Protein AF-A0A240EDL9-F1 (afdb_monomer)

Organism: NCBI:txid1096779

InterPro domains:
  IPR047730 ABZJ_00895-like [NF038216] (8-139)

Foldseek 3Di:
DPPLVVLLVQLLVQLVVVVVVLVVVVVVPVVSCVVCVCVSLVVSLVVSLLVVCVPVLDFQDLVRLLVNQLSSLVSVVVCVVVVVQVVCCVVPVDDDCVVVVVQVVDPVSVVVVVVVVVVVSVVSSVVSSVCSPPVSVVSSCVVDPD

Radius of gyration: 17.77 Å; Cα contacts (8 Å, |Δi|>4): 102; chains: 1; bounding box: 41×35×54 Å

Solvent-accessible surface area (backbone atoms only — not comparable to full-atom values): 7840 Å² total; per-residue (Å²): 130,60,76,65,58,58,42,50,53,48,23,52,53,39,26,51,53,40,42,53,55,42,51,59,51,28,77,80,35,61,66,60,34,64,76,46,64,62,48,28,56,54,54,14,49,50,54,31,52,52,47,47,29,73,72,66,74,50,79,65,49,76,68,51,26,51,51,51,14,47,50,52,45,52,48,49,52,54,49,51,53,53,51,48,53,50,49,44,29,72,75,63,76,50,76,72,59,63,64,54,54,55,52,63,66,37,66,69,51,45,54,52,51,50,49,52,49,50,52,53,49,51,49,46,25,50,50,39,33,52,43,48,41,68,60,42,50,52,52,43,56,68,76,62,61,131

Sequence (146 aa):
MTRLLANYAIFSLWLIIFTVVLGFLGMLSAQIVSMFALLPYLLAFYLMALRFVKVNKVLPSSMQRWQLSIGCASIFWLYSIVAGLIGLFIAQGRIDFAAIQHAFSSGAFVIVFLGIFFILNAFLVFLGYWFLGNPTAKMLAHHHKP

Mean predicted aligned error: 5.29 Å

Secondary structure (DSSP, 8-state):
--HHHHHHHHHHHHHHHHHHHHHHHHTT-HHHHHHTTTHHHHHHHHHHHHHHHHHH-SPPPHHHHHHHHHHHHHHHHHHHHHHHHHHHHHHHSS--HHHHHHHHH-HHHHHHHHHHHHHHHHHHHHHHHHHTTHHHHHHHHHHT--

pLDDT: mean 89.06, std 7.5, range [48.66, 96.62]

Structure (mmCIF, N/CA/C/O backbone):
data_AF-A0A240EDL9-F1
#
_entry.id   AF-A0A240EDL9-F1
#
loop_
_atom_site.group_PDB
_atom_site.id
_atom_site.type_symbol
_atom_site.label_atom_id
_atom_site.label_alt_id
_atom_site.label_comp_id
_atom_site.label_asym_id
_atom_site.label_entity_id
_atom_site.label_seq_id
_atom_site.pdbx_PDB_ins_code
_atom_site.Cartn_x
_atom_site.Cartn_y
_atom_site.Cartn_z
_atom_site.occupancy
_atom_site.B_iso_or_equiv
_atom_site.auth_seq_id
_atom_site.auth_comp_id
_atom_site.auth_asym_id
_atom_site.auth_atom_id
_atom_site.pdbx_PDB_model_num
ATOM 1 N N . MET A 1 1 ? 19.615 -7.317 -2.190 1.00 48.66 1 MET A N 1
ATOM 2 C CA . MET A 1 1 ? 18.142 -7.192 -2.072 1.00 48.66 1 MET A CA 1
ATOM 3 C C . MET A 1 1 ? 17.510 -7.423 -3.436 1.00 48.66 1 MET A C 1
ATOM 5 O O . MET A 1 1 ? 17.944 -6.797 -4.397 1.00 48.66 1 MET A O 1
ATOM 9 N N . THR A 1 2 ? 16.536 -8.329 -3.555 1.00 64.50 2 THR A N 1
ATOM 10 C CA . THR A 1 2 ? 15.795 -8.535 -4.813 1.00 64.50 2 THR A CA 1
ATOM 11 C C . THR A 1 2 ? 15.145 -7.217 -5.249 1.00 64.50 2 THR A C 1
ATOM 13 O O . THR A 1 2 ? 14.629 -6.469 -4.417 1.00 64.50 2 THR A O 1
ATOM 16 N N . ARG A 1 3 ? 15.173 -6.898 -6.552 1.00 79.19 3 ARG A N 1
ATOM 17 C CA . ARG A 1 3 ? 14.649 -5.622 -7.089 1.00 79.19 3 ARG A CA 1
ATOM 18 C C . ARG A 1 3 ? 13.188 -5.358 -6.679 1.00 79.19 3 ARG A C 1
ATOM 20 O O . ARG A 1 3 ? 12.806 -4.206 -6.525 1.00 79.19 3 ARG A O 1
ATOM 27 N N . LEU A 1 4 ? 12.412 -6.418 -6.435 1.00 84.38 4 LEU A N 1
ATOM 28 C CA . LEU A 1 4 ? 11.040 -6.379 -5.913 1.00 84.38 4 LEU A CA 1
ATOM 29 C C . LEU A 1 4 ? 10.947 -5.813 -4.488 1.00 84.38 4 LEU A C 1
ATOM 31 O O . LEU A 1 4 ? 10.162 -4.899 -4.262 1.00 84.38 4 LEU A O 1
ATOM 35 N N . LEU A 1 5 ? 11.780 -6.284 -3.552 1.00 87.94 5 LEU A N 1
ATOM 36 C CA . LEU A 1 5 ? 11.785 -5.786 -2.168 1.00 87.94 5 LEU A CA 1
ATOM 37 C C . LEU A 1 5 ? 12.098 -4.290 -2.104 1.00 87.94 5 LEU A C 1
ATOM 39 O O . LEU A 1 5 ? 11.487 -3.565 -1.326 1.00 87.94 5 LEU A O 1
ATOM 43 N N . ALA A 1 6 ? 13.002 -3.811 -2.962 1.00 89.88 6 ALA A N 1
ATOM 44 C CA . ALA A 1 6 ? 13.303 -2.385 -3.049 1.00 89.88 6 ALA A CA 1
ATOM 45 C C . ALA A 1 6 ? 12.085 -1.560 -3.505 1.00 89.88 6 ALA A C 1
ATOM 47 O O . ALA A 1 6 ? 11.885 -0.448 -3.025 1.00 89.88 6 ALA A O 1
ATOM 48 N N . ASN A 1 7 ? 11.255 -2.091 -4.408 1.00 91.88 7 ASN A N 1
ATOM 49 C CA . ASN A 1 7 ? 10.029 -1.412 -4.836 1.00 91.88 7 ASN A CA 1
ATOM 50 C C . ASN A 1 7 ? 8.961 -1.430 -3.742 1.00 91.88 7 ASN A C 1
ATOM 52 O O . ASN A 1 7 ? 8.311 -0.411 -3.533 1.00 91.88 7 ASN A O 1
ATOM 56 N N . TYR A 1 8 ? 8.831 -2.537 -3.005 1.00 93.62 8 TYR A N 1
ATOM 57 C CA . TYR A 1 8 ? 7.947 -2.607 -1.842 1.00 93.62 8 TYR A CA 1
ATOM 58 C C . TYR A 1 8 ? 8.349 -1.619 -0.754 1.00 93.62 8 TYR A C 1
ATOM 60 O O . TYR A 1 8 ? 7.498 -0.882 -0.280 1.00 93.62 8 TYR A O 1
ATOM 68 N N . ALA A 1 9 ? 9.636 -1.531 -0.415 1.00 93.62 9 ALA A N 1
ATOM 69 C CA . ALA A 1 9 ? 10.120 -0.576 0.578 1.00 93.62 9 ALA A CA 1
ATOM 70 C C . ALA A 1 9 ? 9.788 0.875 0.191 1.00 93.62 9 ALA A C 1
ATOM 72 O O . ALA A 1 9 ? 9.376 1.671 1.029 1.00 93.62 9 ALA A O 1
ATOM 73 N N . ILE A 1 10 ? 9.922 1.209 -1.093 1.00 93.31 10 ILE A N 1
ATOM 74 C CA . ILE A 1 10 ? 9.649 2.558 -1.600 1.00 93.31 10 ILE A CA 1
ATOM 75 C C . ILE A 1 10 ? 8.158 2.845 -1.649 1.00 93.31 10 ILE A C 1
ATOM 77 O O . ILE A 1 10 ? 7.743 3.942 -1.285 1.00 93.31 10 ILE A O 1
ATOM 81 N N . PHE A 1 11 ? 7.358 1.863 -2.054 1.00 95.69 11 PHE A N 1
ATOM 82 C CA . PHE A 1 11 ? 5.911 1.954 -1.955 1.00 95.69 11 PHE A CA 1
ATOM 83 C C . PHE A 1 11 ? 5.480 2.199 -0.503 1.00 95.69 11 PHE A C 1
ATOM 85 O O . PHE A 1 11 ? 4.763 3.159 -0.251 1.00 95.69 11 PHE A O 1
ATOM 92 N N . SER A 1 12 ? 5.971 1.404 0.454 1.00 94.69 12 SER A N 1
ATOM 93 C CA . SER A 1 12 ? 5.657 1.564 1.878 1.00 94.69 12 SER A CA 1
ATOM 94 C C . SER A 1 12 ? 6.059 2.939 2.407 1.00 94.69 12 SER A C 1
ATOM 96 O O . SER A 1 12 ? 5.276 3.583 3.098 1.00 94.69 12 SER A O 1
ATOM 98 N N . LEU A 1 13 ? 7.260 3.412 2.063 1.00 95.69 13 LEU A N 1
ATOM 99 C CA . LEU A 1 13 ? 7.756 4.715 2.500 1.00 95.69 13 LEU A CA 1
ATOM 100 C C . LEU A 1 13 ? 6.855 5.853 2.004 1.00 95.69 13 LEU A C 1
ATOM 102 O O . LEU A 1 13 ? 6.420 6.680 2.803 1.00 95.69 13 LEU A O 1
ATOM 106 N N . TRP A 1 14 ? 6.515 5.868 0.712 1.00 96.62 14 TRP A N 1
ATOM 107 C CA . TRP A 1 14 ? 5.616 6.886 0.163 1.00 96.62 14 TRP A CA 1
ATOM 108 C C . TRP A 1 14 ? 4.192 6.763 0.696 1.00 96.62 14 TRP A C 1
ATOM 110 O O . TRP A 1 14 ? 3.564 7.782 0.971 1.00 96.62 14 TRP A O 1
ATOM 120 N N . LEU A 1 15 ? 3.695 5.540 0.890 1.00 96.00 15 LEU A N 1
ATOM 121 C CA . LEU A 1 15 ? 2.372 5.298 1.457 1.00 96.00 15 LEU A CA 1
ATOM 122 C C . LEU A 1 15 ? 2.258 5.911 2.857 1.00 96.00 15 LEU A C 1
ATOM 124 O O . LEU A 1 15 ? 1.286 6.611 3.139 1.00 96.00 15 LEU A O 1
ATOM 128 N N . ILE A 1 16 ? 3.262 5.692 3.709 1.00 93.50 16 ILE A N 1
ATOM 129 C CA . ILE A 1 16 ? 3.309 6.257 5.061 1.00 93.50 16 ILE A CA 1
ATOM 130 C C . ILE A 1 16 ? 3.347 7.785 4.993 1.00 93.50 16 ILE A C 1
ATOM 132 O O . ILE A 1 16 ? 2.529 8.433 5.641 1.00 93.50 16 ILE A O 1
ATOM 136 N N . ILE A 1 17 ? 4.235 8.363 4.175 1.00 95.06 17 ILE A N 1
ATOM 137 C CA . ILE A 1 17 ? 4.355 9.822 4.028 1.00 95.06 17 ILE A CA 1
ATOM 138 C C . ILE A 1 17 ? 3.016 10.437 3.607 1.00 95.06 17 ILE A C 1
ATOM 140 O O . ILE A 1 17 ? 2.524 11.350 4.267 1.00 95.06 17 ILE A O 1
ATOM 144 N N . PHE A 1 18 ? 2.393 9.924 2.543 1.00 94.12 18 PHE A N 1
ATOM 145 C CA . PHE A 1 18 ? 1.133 10.478 2.051 1.00 94.12 18 PHE A CA 1
ATOM 146 C C . PHE A 1 18 ? -0.023 10.275 3.020 1.00 94.12 18 PHE A C 1
ATOM 148 O O . PHE A 1 18 ? -0.887 11.143 3.117 1.00 94.12 18 PHE A O 1
ATOM 155 N N . THR A 1 19 ? -0.041 9.169 3.762 1.00 91.31 19 THR A N 1
ATOM 156 C CA . THR A 1 19 ? -1.097 8.948 4.751 1.00 91.31 19 THR A CA 1
ATOM 157 C C . THR A 1 19 ? -0.936 9.870 5.953 1.00 91.31 19 THR A C 1
ATOM 159 O O . THR A 1 19 ? -1.930 10.397 6.435 1.00 91.31 19 THR A O 1
ATOM 162 N N . VAL A 1 20 ? 0.293 10.138 6.403 1.00 89.88 20 VAL A N 1
ATOM 163 C CA . VAL A 1 20 ? 0.551 11.134 7.454 1.00 89.88 20 VAL A CA 1
ATOM 164 C C . VAL A 1 20 ? 0.100 12.521 6.995 1.00 89.88 20 VAL A C 1
ATOM 166 O O . VAL A 1 20 ? -0.628 13.193 7.720 1.00 89.88 20 VAL A O 1
ATOM 169 N N . VAL A 1 21 ? 0.448 12.922 5.767 1.00 90.94 21 VAL A N 1
ATOM 170 C CA . VAL A 1 21 ? -0.010 14.193 5.175 1.00 90.94 21 VAL A CA 1
ATOM 171 C C . VAL A 1 21 ? -1.538 14.261 5.122 1.00 90.94 21 VAL A C 1
ATOM 173 O O . VAL A 1 21 ? -2.125 15.266 5.520 1.00 90.94 21 VAL A O 1
ATOM 176 N N . LEU A 1 22 ? -2.199 13.187 4.683 1.00 89.62 22 LEU A N 1
ATOM 177 C CA . LEU A 1 22 ? -3.658 13.125 4.650 1.00 89.62 22 LEU A CA 1
ATOM 178 C C . LEU A 1 22 ? -4.265 13.157 6.063 1.00 89.62 22 LEU A C 1
ATOM 180 O O . LEU A 1 22 ? -5.285 13.804 6.271 1.00 89.62 22 LEU A O 1
ATOM 184 N N . GLY A 1 23 ? -3.622 12.526 7.045 1.00 86.00 23 GLY A N 1
ATOM 185 C CA . GLY A 1 23 ? -4.021 12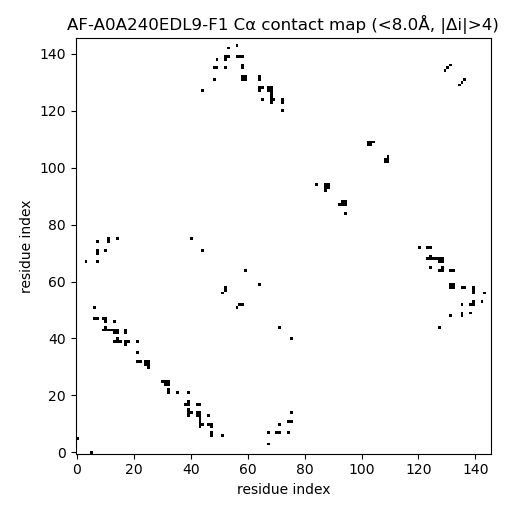.568 8.452 1.00 86.00 23 GLY A CA 1
ATOM 186 C C . GLY A 1 23 ? -3.995 13.984 9.027 1.00 86.00 23 GLY A C 1
ATOM 187 O O . GLY A 1 23 ? -4.951 14.387 9.686 1.00 86.00 23 GLY A O 1
ATOM 188 N N . PHE A 1 24 ? -2.969 14.777 8.698 1.00 87.62 24 PHE A N 1
ATOM 189 C CA . PHE A 1 24 ? -2.931 16.200 9.050 1.00 87.62 24 PHE A CA 1
ATOM 190 C C . PHE A 1 24 ? -4.087 16.984 8.415 1.00 87.62 24 PHE A C 1
ATOM 192 O O . PHE A 1 24 ? -4.719 17.792 9.091 1.00 87.62 24 PHE A O 1
ATOM 199 N N . LEU A 1 25 ? -4.434 16.712 7.151 1.00 86.00 25 LEU A N 1
ATOM 200 C CA . LEU A 1 25 ? -5.621 17.308 6.517 1.00 86.00 25 LEU A CA 1
ATOM 201 C C . LEU A 1 25 ? -6.929 16.864 7.195 1.00 86.00 25 LEU A C 1
ATOM 203 O O . LEU A 1 25 ? -7.889 17.629 7.254 1.00 86.00 25 LEU A O 1
ATOM 207 N N . GLY A 1 26 ? -6.956 15.659 7.765 1.00 84.50 26 GLY A N 1
ATOM 208 C CA . GLY A 1 26 ? -8.071 15.150 8.563 1.00 84.50 26 GLY A CA 1
ATOM 209 C C . GLY A 1 26 ? -8.368 15.930 9.822 1.00 84.50 26 GLY A C 1
ATOM 210 O O . GLY A 1 26 ? -9.525 15.974 10.233 1.00 84.50 26 GLY A O 1
ATOM 211 N N . MET A 1 27 ? -7.364 16.598 10.388 1.00 83.56 27 MET A N 1
ATOM 212 C CA . MET A 1 27 ? -7.580 17.505 11.513 1.00 83.56 27 MET A CA 1
ATOM 213 C C . MET A 1 27 ? -8.441 18.711 11.115 1.00 83.56 27 MET A C 1
ATOM 215 O O . MET A 1 27 ? -9.127 19.267 11.965 1.00 83.56 27 MET A O 1
ATOM 219 N N . LEU A 1 28 ? -8.431 19.102 9.834 1.00 84.38 28 LEU A N 1
ATOM 220 C CA . LEU A 1 28 ? -9.271 20.182 9.310 1.00 84.38 28 LEU A CA 1
ATOM 221 C C . LEU A 1 28 ? -10.687 19.689 8.997 1.00 84.38 28 LEU A C 1
ATOM 223 O O . LEU A 1 28 ? -11.664 20.363 9.311 1.00 84.38 28 LEU A O 1
ATOM 227 N N . SER A 1 29 ? -10.808 18.521 8.358 1.00 85.81 29 SER A N 1
ATOM 228 C CA . SER A 1 29 ? -12.102 17.893 8.087 1.00 85.81 29 SER A CA 1
ATOM 229 C C . SER A 1 29 ? -11.975 16.389 7.867 1.00 85.81 29 SER A C 1
ATOM 231 O O . SER A 1 29 ? -11.303 15.918 6.945 1.00 85.81 29 SER A O 1
ATOM 233 N N . ALA A 1 30 ? -12.727 15.623 8.658 1.00 84.12 30 ALA A N 1
ATOM 234 C CA . ALA A 1 30 ? -12.831 14.174 8.508 1.00 84.12 30 ALA A CA 1
ATOM 235 C C . ALA A 1 30 ? -13.458 13.750 7.162 1.00 84.12 30 ALA A C 1
ATOM 237 O O . ALA A 1 30 ? -13.157 12.669 6.646 1.00 84.12 30 ALA A O 1
ATOM 238 N N . GLN A 1 31 ? -14.300 14.602 6.562 1.00 83.94 31 GLN A N 1
ATOM 239 C CA . GLN A 1 31 ? -14.919 14.341 5.255 1.00 83.94 31 GLN A CA 1
ATOM 240 C C . GLN A 1 31 ? -13.888 14.373 4.123 1.00 83.94 31 GLN A C 1
ATOM 242 O O . GLN A 1 31 ? -13.930 13.534 3.228 1.00 83.94 31 GLN A O 1
ATOM 247 N N . ILE A 1 32 ? -12.904 15.275 4.196 1.00 79.12 32 ILE A N 1
ATOM 248 C CA . ILE A 1 32 ? -11.822 15.343 3.205 1.00 79.12 32 ILE A CA 1
ATOM 249 C C . ILE A 1 32 ? -11.026 14.031 3.211 1.00 79.12 32 ILE A C 1
ATOM 251 O O . ILE A 1 32 ? -10.776 13.445 2.161 1.00 79.12 32 ILE A O 1
ATOM 255 N N . VAL A 1 33 ? -10.687 13.506 4.389 1.00 79.88 33 VAL A N 1
ATOM 256 C CA . VAL A 1 33 ? -9.921 12.252 4.494 1.00 79.88 33 VAL A CA 1
ATOM 257 C C . VAL A 1 33 ? -10.685 11.057 3.951 1.00 79.88 33 VAL A C 1
ATOM 259 O O . VAL A 1 33 ? -10.104 10.232 3.249 1.00 79.88 33 VAL A O 1
ATOM 262 N N . SER A 1 34 ? -11.982 10.967 4.235 1.00 77.81 34 SER A N 1
ATOM 263 C CA . SER A 1 34 ? -12.805 9.849 3.767 1.00 77.81 34 SER A CA 1
ATOM 264 C C . SER A 1 34 ? -12.989 9.863 2.246 1.00 77.81 34 SER A C 1
ATOM 266 O O . SER A 1 34 ? -12.940 8.801 1.627 1.00 77.81 34 SER A O 1
ATOM 268 N N . MET A 1 35 ? -13.090 11.041 1.620 1.00 82.06 35 MET A N 1
ATOM 269 C CA . MET A 1 35 ? -13.134 11.166 0.156 1.00 82.06 35 MET A CA 1
ATOM 270 C C . MET A 1 35 ? -11.809 10.784 -0.521 1.00 82.06 35 MET A C 1
ATOM 272 O O . MET A 1 35 ? -11.815 10.233 -1.621 1.00 82.06 35 MET A O 1
ATOM 276 N N . PHE A 1 36 ? -10.672 11.041 0.131 1.00 86.44 36 PHE A N 1
ATOM 277 C CA . PHE A 1 36 ? -9.335 10.804 -0.426 1.00 86.44 36 PHE A CA 1
ATOM 278 C C . PHE A 1 36 ? -8.610 9.596 0.182 1.00 86.44 36 PHE A C 1
ATOM 280 O O . PHE A 1 36 ? -7.396 9.471 0.033 1.00 86.44 36 PHE A O 1
ATOM 287 N N . ALA A 1 37 ? -9.329 8.667 0.815 1.00 82.44 37 ALA A N 1
ATOM 288 C CA . ALA A 1 37 ? -8.731 7.546 1.546 1.00 82.44 37 ALA A CA 1
ATOM 289 C C . ALA A 1 37 ? -7.812 6.648 0.688 1.00 82.44 37 ALA A C 1
ATOM 291 O O . ALA A 1 37 ? -6.832 6.101 1.189 1.00 82.44 37 ALA A O 1
ATOM 292 N N . LEU A 1 38 ? -8.086 6.521 -0.618 1.00 86.69 38 LEU A N 1
ATOM 293 C CA . LEU A 1 38 ? -7.255 5.755 -1.560 1.00 86.69 38 LEU A CA 1
ATOM 294 C C . LEU A 1 38 ? -6.121 6.573 -2.199 1.00 86.69 38 LEU A C 1
ATOM 296 O O . LEU A 1 38 ? -5.248 6.006 -2.859 1.00 86.69 38 LEU A O 1
ATOM 300 N N . LEU A 1 39 ? -6.101 7.895 -2.018 1.00 91.50 39 LEU A N 1
ATOM 301 C CA . LEU A 1 39 ? -5.113 8.776 -2.640 1.00 91.50 39 LEU A CA 1
ATOM 302 C C . LEU A 1 39 ? -3.664 8.422 -2.239 1.00 91.50 39 LEU A C 1
ATOM 304 O O . LEU A 1 39 ? -2.827 8.325 -3.142 1.00 91.50 39 LEU A O 1
ATOM 308 N N . PRO A 1 40 ? -3.345 8.138 -0.956 1.00 93.00 40 PRO A N 1
ATOM 309 C CA . PRO A 1 40 ? -1.997 7.727 -0.560 1.00 93.00 40 PRO A CA 1
ATOM 310 C C . PRO A 1 40 ? -1.525 6.464 -1.282 1.00 93.00 40 PRO A C 1
ATOM 312 O O . PRO A 1 40 ? -0.379 6.401 -1.727 1.00 93.00 40 PRO A O 1
ATOM 315 N N . TYR A 1 41 ? -2.421 5.485 -1.455 1.00 93.44 41 TYR A N 1
ATOM 316 C CA . TYR A 1 41 ? -2.135 4.252 -2.186 1.00 93.44 41 TYR A CA 1
ATOM 317 C C . TYR A 1 41 ? -1.780 4.544 -3.643 1.00 93.44 41 TYR A C 1
ATOM 319 O O . TYR A 1 41 ? -0.733 4.111 -4.123 1.00 93.44 41 TYR A O 1
ATOM 327 N N . LEU A 1 42 ? -2.627 5.309 -4.338 1.00 93.12 42 LEU A N 1
ATOM 328 C CA . LEU A 1 42 ? -2.445 5.612 -5.758 1.00 93.12 42 LEU A CA 1
ATOM 329 C C . LEU A 1 42 ? -1.151 6.392 -6.014 1.00 93.12 42 LEU A C 1
ATOM 331 O O . LEU A 1 42 ? -0.398 6.048 -6.925 1.00 93.12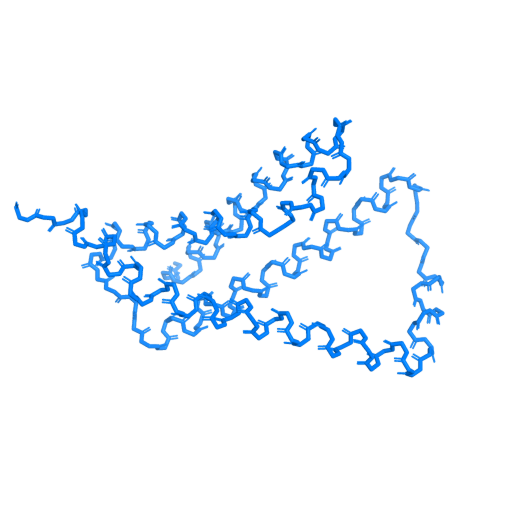 42 LEU A O 1
ATOM 335 N N . LEU A 1 43 ? -0.862 7.404 -5.192 1.00 94.75 43 LEU A N 1
ATOM 336 C CA . LEU A 1 43 ? 0.354 8.209 -5.316 1.00 94.75 43 LEU A CA 1
ATOM 337 C C . LEU A 1 43 ? 1.614 7.391 -5.015 1.00 94.75 43 LEU A C 1
ATOM 339 O O . LEU A 1 43 ? 2.588 7.458 -5.767 1.00 94.75 43 LEU A O 1
ATOM 343 N N . ALA A 1 44 ? 1.597 6.575 -3.958 1.00 96.06 44 ALA A N 1
ATOM 344 C CA . ALA A 1 44 ? 2.715 5.695 -3.634 1.00 96.06 44 ALA A CA 1
ATOM 345 C C . ALA A 1 44 ? 2.967 4.666 -4.746 1.00 96.06 44 ALA A C 1
ATOM 347 O O . ALA A 1 44 ? 4.116 4.421 -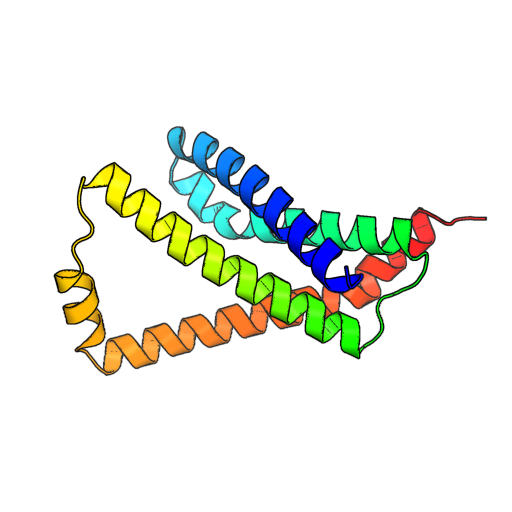5.126 1.00 96.06 44 ALA A O 1
ATOM 348 N N . PHE A 1 45 ? 1.898 4.098 -5.311 1.00 95.12 45 PHE A N 1
ATOM 349 C CA . PHE A 1 45 ? 1.983 3.144 -6.412 1.00 95.12 45 PHE A CA 1
ATOM 350 C C . PHE A 1 45 ? 2.539 3.799 -7.682 1.00 95.12 45 PHE A C 1
ATOM 352 O O . PHE A 1 45 ? 3.438 3.246 -8.319 1.00 95.12 45 PHE A O 1
ATOM 359 N N . TYR A 1 46 ? 2.074 5.011 -8.005 1.00 94.12 46 TYR A N 1
ATOM 360 C CA . TYR A 1 46 ? 2.596 5.822 -9.104 1.00 94.12 46 TYR A CA 1
ATOM 361 C C . TYR A 1 46 ? 4.105 6.066 -8.959 1.00 94.12 46 TYR A C 1
ATOM 363 O O . TYR A 1 46 ? 4.864 5.799 -9.891 1.00 94.12 46 TYR A O 1
ATOM 371 N N . LEU A 1 47 ? 4.566 6.527 -7.791 1.00 94.38 47 LEU A N 1
ATOM 372 C CA . LEU A 1 47 ? 5.983 6.832 -7.567 1.00 94.38 47 LEU A CA 1
ATOM 373 C C . LEU A 1 47 ? 6.867 5.583 -7.605 1.00 94.38 47 LEU A C 1
ATOM 375 O O . LEU A 1 47 ? 7.974 5.622 -8.152 1.00 94.38 47 LEU A O 1
ATOM 379 N N . MET A 1 48 ? 6.375 4.464 -7.074 1.00 95.25 48 MET A N 1
ATOM 380 C CA . MET A 1 48 ? 7.053 3.173 -7.170 1.00 95.25 48 MET A CA 1
ATOM 381 C C . MET A 1 48 ? 7.205 2.736 -8.635 1.00 95.25 48 MET A C 1
ATOM 383 O O . MET A 1 48 ? 8.318 2.408 -9.057 1.00 95.25 48 MET A O 1
ATOM 387 N N . ALA A 1 49 ? 6.134 2.805 -9.433 1.00 92.94 49 ALA A N 1
ATOM 388 C CA . ALA A 1 49 ? 6.163 2.457 -10.854 1.00 92.94 49 ALA A CA 1
ATOM 389 C C . ALA A 1 49 ? 7.091 3.387 -11.655 1.00 92.94 49 ALA A C 1
ATOM 391 O O . ALA A 1 49 ? 7.897 2.928 -12.466 1.00 92.94 49 ALA A O 1
ATOM 392 N N . LEU A 1 50 ? 7.053 4.691 -11.371 1.00 9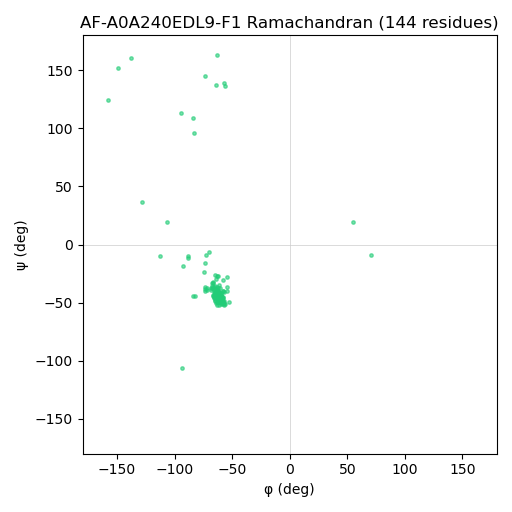1.38 50 LEU A N 1
ATOM 393 C CA . LEU A 1 50 ? 7.926 5.679 -11.999 1.00 91.38 50 LEU A CA 1
ATOM 394 C C . LEU A 1 50 ? 9.403 5.363 -11.750 1.00 91.38 50 LEU A C 1
ATOM 396 O O . LEU A 1 50 ? 10.223 5.384 -12.671 1.00 91.38 50 LEU A O 1
ATOM 400 N N . ARG A 1 51 ? 9.755 5.037 -10.501 1.00 91.31 51 ARG A N 1
ATOM 401 C CA . ARG A 1 51 ? 11.113 4.613 -10.163 1.00 91.31 51 ARG A CA 1
ATOM 402 C C . ARG A 1 51 ? 11.477 3.310 -10.864 1.00 91.31 51 ARG A C 1
ATOM 404 O O . ARG A 1 51 ? 12.597 3.205 -11.361 1.00 91.31 51 ARG A O 1
ATOM 411 N N . PHE A 1 52 ? 10.570 2.333 -10.904 1.00 90.38 52 PHE A N 1
ATOM 412 C CA . PHE A 1 52 ? 10.812 1.059 -11.581 1.00 90.38 52 PHE A CA 1
ATOM 413 C C . PHE A 1 52 ? 11.264 1.288 -13.024 1.00 90.38 52 PHE A C 1
ATOM 415 O O . PHE A 1 52 ? 12.296 0.755 -13.433 1.00 90.38 52 PHE A O 1
ATOM 422 N N . VAL A 1 53 ? 10.527 2.129 -13.750 1.00 90.38 53 VAL A N 1
ATOM 423 C CA . VAL A 1 53 ? 10.817 2.512 -15.133 1.00 90.38 53 VAL A CA 1
ATOM 424 C C . VAL A 1 53 ? 12.157 3.236 -15.250 1.00 90.38 53 VAL A C 1
ATOM 426 O O . VAL A 1 53 ? 12.964 2.877 -16.101 1.00 90.38 53 VAL A O 1
ATOM 429 N N . LYS A 1 54 ? 12.432 4.221 -14.385 1.00 87.25 54 LYS A N 1
ATOM 430 C CA . LYS A 1 54 ? 13.693 4.987 -14.409 1.00 87.25 54 LYS A CA 1
ATOM 431 C C . LYS A 1 54 ? 14.928 4.122 -14.145 1.00 87.25 54 LYS A C 1
ATOM 433 O O . LYS A 1 54 ? 15.969 4.344 -14.750 1.00 87.25 54 LYS A O 1
ATOM 438 N N . VAL A 1 55 ? 14.819 3.146 -13.244 1.00 87.56 55 VAL A N 1
ATOM 439 C CA . VAL A 1 55 ? 15.950 2.296 -12.839 1.00 87.56 55 VAL A CA 1
ATOM 440 C C . VAL A 1 55 ? 16.164 1.133 -13.806 1.00 87.56 55 VAL A C 1
ATOM 442 O O . VAL A 1 55 ? 17.300 0.838 -14.160 1.00 87.56 55 VAL A O 1
ATOM 445 N N . ASN A 1 56 ? 15.094 0.449 -14.221 1.00 86.25 56 ASN A N 1
ATOM 446 C CA . ASN A 1 56 ? 15.213 -0.766 -15.032 1.00 86.25 56 ASN A CA 1
ATOM 447 C C . ASN A 1 56 ? 15.154 -0.494 -16.540 1.00 86.25 56 ASN A C 1
ATOM 449 O O . ASN A 1 56 ? 15.569 -1.358 -17.304 1.00 86.25 56 ASN A O 1
ATOM 453 N N . LYS A 1 57 ? 14.640 0.670 -16.967 1.00 85.69 57 LYS A N 1
ATOM 454 C CA . LYS A 1 57 ? 14.451 1.064 -18.378 1.00 85.69 57 LYS A CA 1
ATOM 455 C C . LYS A 1 57 ? 13.628 0.075 -19.213 1.00 85.69 57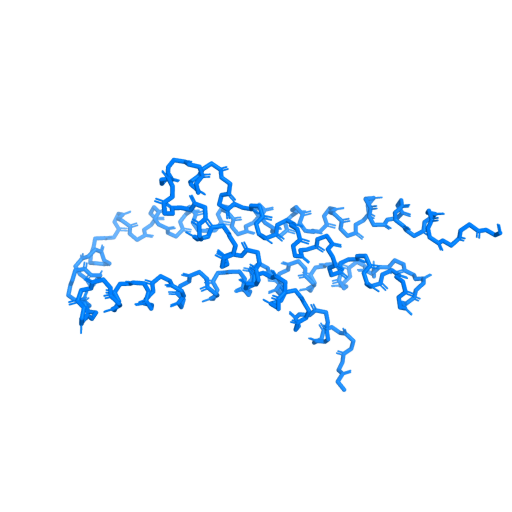 LYS A C 1
ATOM 457 O O . LYS A 1 57 ? 13.684 0.086 -20.437 1.00 85.69 57 LYS A O 1
ATOM 462 N N . VAL A 1 58 ? 12.858 -0.780 -18.548 1.00 86.75 58 VAL A N 1
ATOM 463 C CA . VAL A 1 58 ? 11.995 -1.791 -19.160 1.00 86.75 58 VAL A CA 1
ATOM 464 C C . VAL A 1 58 ? 10.658 -1.832 -18.438 1.00 86.75 58 VAL A C 1
ATOM 466 O O . VAL A 1 58 ? 10.531 -1.390 -17.293 1.00 86.75 58 VAL A O 1
ATOM 469 N N . LEU A 1 59 ? 9.660 -2.390 -19.116 1.00 89.38 59 LEU A N 1
ATOM 470 C CA . LEU A 1 59 ? 8.369 -2.700 -18.521 1.00 89.38 59 LEU A CA 1
ATOM 471 C C . LEU A 1 59 ? 8.467 -3.924 -17.596 1.00 89.38 59 LEU A C 1
ATOM 473 O O . LEU A 1 59 ? 9.212 -4.859 -17.902 1.00 89.38 59 LEU A O 1
ATOM 477 N N . PRO A 1 60 ? 7.714 -3.953 -16.483 1.00 88.69 60 PRO A N 1
ATOM 478 C CA . PRO A 1 60 ? 7.627 -5.139 -15.645 1.00 88.69 60 PRO A CA 1
ATOM 479 C C . PRO A 1 60 ? 6.979 -6.291 -16.423 1.00 88.69 60 PRO A C 1
ATOM 481 O O . PRO A 1 60 ? 5.975 -6.110 -17.118 1.00 88.69 60 PRO A O 1
ATOM 484 N N . SER A 1 61 ? 7.540 -7.493 -16.289 1.00 91.62 61 SER A N 1
ATOM 485 C CA . SER A 1 61 ? 6.980 -8.700 -16.910 1.00 91.62 61 SER A CA 1
ATOM 486 C C . SER A 1 61 ? 5.588 -9.025 -16.353 1.00 91.62 61 SER A C 1
ATOM 488 O O . SER A 1 61 ? 5.218 -8.559 -15.276 1.00 91.62 61 SER A O 1
ATOM 490 N N . SER A 1 62 ? 4.808 -9.872 -17.039 1.00 90.44 62 SER A N 1
ATOM 491 C CA . SER A 1 62 ? 3.465 -10.259 -16.560 1.00 90.44 62 SER A CA 1
ATOM 492 C C . SER A 1 62 ? 3.491 -10.825 -15.130 1.00 90.44 62 SER A C 1
ATOM 494 O O . SER A 1 62 ? 2.664 -10.456 -14.298 1.00 90.44 62 SER A O 1
ATOM 496 N N . MET A 1 63 ? 4.505 -11.635 -14.806 1.00 91.25 63 MET A N 1
ATOM 497 C CA . MET A 1 63 ? 4.710 -12.168 -13.457 1.00 91.25 63 MET A CA 1
ATOM 498 C C . MET A 1 63 ? 5.056 -11.066 -12.444 1.00 91.25 63 MET A C 1
ATOM 500 O O . MET A 1 63 ? 4.491 -11.036 -11.353 1.00 91.25 63 MET A O 1
ATOM 504 N N . GLN A 1 64 ? 5.939 -10.129 -12.804 1.00 92.06 64 GLN A N 1
ATOM 505 C CA . GLN A 1 64 ? 6.306 -9.011 -11.927 1.00 92.06 64 GLN A CA 1
ATOM 506 C C . GLN A 1 64 ? 5.132 -8.072 -11.667 1.00 92.06 64 GLN A C 1
ATOM 508 O O . GLN A 1 64 ? 5.008 -7.558 -10.560 1.00 92.06 64 GLN A O 1
ATOM 513 N N . ARG A 1 65 ? 4.260 -7.864 -12.660 1.00 93.69 65 ARG A N 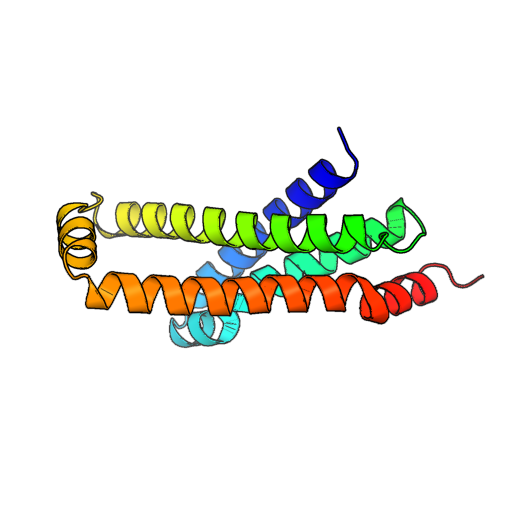1
ATOM 514 C CA . ARG A 1 65 ? 3.039 -7.068 -12.504 1.00 93.69 65 ARG A CA 1
ATOM 515 C C . ARG A 1 65 ? 2.148 -7.669 -11.427 1.00 93.69 65 ARG A C 1
ATOM 517 O O . ARG A 1 65 ? 1.814 -6.972 -10.481 1.00 93.69 65 ARG A O 1
ATOM 524 N N . TRP A 1 66 ? 1.856 -8.967 -11.512 1.00 93.81 66 TRP A N 1
ATOM 525 C CA . TRP A 1 66 ? 1.077 -9.665 -10.486 1.00 93.81 66 TRP A CA 1
ATOM 526 C C . TRP A 1 66 ? 1.717 -9.584 -9.103 1.00 93.81 66 TRP A C 1
ATOM 528 O O . TRP A 1 66 ? 1.047 -9.212 -8.143 1.00 93.81 66 TRP A O 1
ATOM 538 N N . GLN A 1 67 ? 3.016 -9.875 -9.007 1.00 94.56 67 GLN A N 1
ATOM 539 C CA . GLN A 1 67 ? 3.738 -9.818 -7.737 1.00 94.56 67 GLN A CA 1
ATOM 540 C C . GLN A 1 67 ? 3.668 -8.421 -7.116 1.00 94.56 67 GLN A C 1
ATOM 542 O O . GLN A 1 67 ? 3.271 -8.296 -5.962 1.00 94.56 67 GLN A O 1
ATOM 547 N N . LEU A 1 68 ? 3.989 -7.377 -7.887 1.00 93.88 68 LEU A N 1
ATOM 548 C CA . LEU A 1 68 ? 3.974 -5.996 -7.408 1.00 93.88 68 LEU A CA 1
ATOM 549 C C . LEU A 1 68 ? 2.572 -5.554 -6.982 1.00 93.88 68 LEU A C 1
ATOM 551 O O . LEU A 1 68 ? 2.428 -4.942 -5.930 1.00 93.88 68 LEU A O 1
ATOM 555 N N . SER A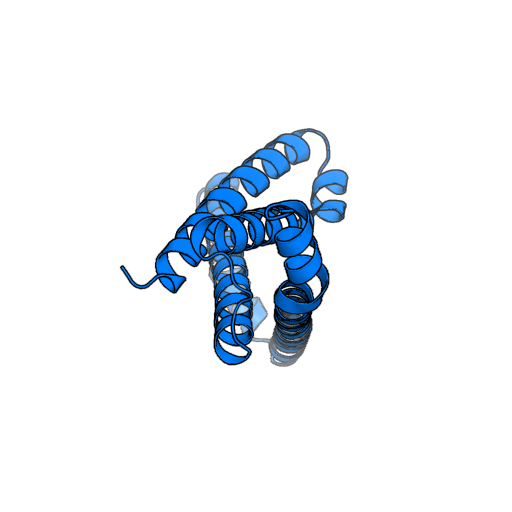 1 69 ? 1.540 -5.878 -7.761 1.00 95.25 69 SER A N 1
ATOM 556 C CA . SER A 1 69 ? 0.163 -5.496 -7.441 1.00 95.25 69 SER A CA 1
ATOM 557 C C . SER A 1 69 ? -0.353 -6.179 -6.180 1.00 95.25 69 SER A C 1
ATOM 559 O O . SER A 1 69 ? -0.884 -5.500 -5.304 1.00 9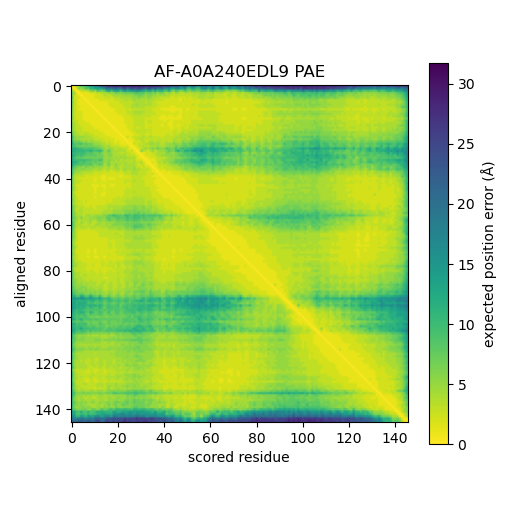5.25 69 SER A O 1
ATOM 561 N N . ILE A 1 70 ? -0.139 -7.493 -6.050 1.00 95.12 70 ILE A N 1
ATOM 562 C CA . ILE A 1 70 ? -0.512 -8.250 -4.849 1.00 95.12 70 ILE A CA 1
ATOM 563 C C . ILE A 1 70 ? 0.280 -7.737 -3.646 1.00 95.12 70 ILE A C 1
ATOM 565 O O . ILE A 1 70 ? -0.313 -7.394 -2.630 1.00 95.12 70 ILE A O 1
ATOM 569 N N . GLY A 1 71 ? 1.603 -7.605 -3.774 1.00 94.56 71 GLY A N 1
ATOM 570 C CA . GLY A 1 71 ? 2.469 -7.142 -2.693 1.00 94.56 71 GLY A CA 1
ATOM 571 C C . GLY A 1 71 ? 2.100 -5.745 -2.196 1.00 94.56 71 GLY A C 1
ATOM 572 O O . GLY A 1 71 ? 1.961 -5.542 -0.994 1.00 94.56 71 GLY A O 1
ATOM 573 N N . CYS A 1 72 ? 1.865 -4.788 -3.098 1.00 95.06 72 CYS A N 1
ATOM 574 C CA . CYS A 1 72 ? 1.432 -3.442 -2.720 1.00 95.06 72 CYS A CA 1
ATOM 575 C C . CYS A 1 72 ? 0.042 -3.429 -2.072 1.00 95.06 72 CYS A C 1
ATOM 577 O O . CYS A 1 72 ? -0.159 -2.702 -1.102 1.00 95.06 72 CYS A O 1
ATOM 579 N N . ALA A 1 73 ? -0.910 -4.227 -2.567 1.00 95.25 73 ALA A N 1
ATOM 580 C CA . ALA A 1 73 ? -2.226 -4.353 -1.939 1.00 95.25 73 ALA A CA 1
ATOM 581 C C . ALA A 1 73 ? -2.126 -4.966 -0.530 1.00 95.25 73 ALA A C 1
ATOM 583 O O . ALA A 1 73 ? -2.711 -4.441 0.415 1.00 95.25 73 ALA A O 1
ATOM 584 N N . SER A 1 74 ? -1.319 -6.015 -0.349 1.00 94.62 74 SER A N 1
ATOM 585 C CA . SER A 1 74 ? -1.064 -6.615 0.965 1.00 94.62 74 SER A CA 1
ATOM 586 C C . SER A 1 74 ? -0.390 -5.641 1.933 1.00 94.62 74 SER A C 1
ATOM 588 O O . SER A 1 74 ? -0.784 -5.568 3.094 1.00 94.62 74 SER A O 1
ATOM 590 N N . ILE A 1 75 ? 0.592 -4.862 1.463 1.00 95.12 75 ILE A N 1
ATOM 591 C CA . ILE A 1 75 ? 1.245 -3.817 2.266 1.00 95.12 75 ILE A CA 1
ATOM 592 C C . ILE A 1 75 ? 0.232 -2.760 2.695 1.00 95.12 75 ILE A C 1
ATOM 594 O O . ILE A 1 75 ? 0.244 -2.361 3.854 1.00 95.12 75 ILE A O 1
ATOM 598 N N . PHE A 1 76 ? -0.640 -2.322 1.786 1.00 94.38 76 PHE A N 1
ATOM 599 C CA . PHE A 1 76 ? -1.687 -1.356 2.100 1.00 94.38 76 PHE A CA 1
ATOM 600 C C . PHE A 1 76 ? -2.598 -1.859 3.218 1.00 94.38 76 PHE A C 1
ATOM 602 O O . PHE A 1 76 ? -2.770 -1.159 4.208 1.00 94.38 76 PHE A O 1
ATOM 609 N N . TRP A 1 77 ? -3.095 -3.094 3.122 1.00 93.19 77 TRP A N 1
ATOM 610 C CA . TRP A 1 77 ? -3.927 -3.683 4.172 1.00 93.19 77 TRP A CA 1
ATOM 611 C C . TRP A 1 77 ? -3.198 -3.825 5.505 1.00 93.19 77 TRP A C 1
ATOM 613 O O . TRP A 1 77 ? -3.738 -3.434 6.539 1.00 93.19 77 TRP A O 1
ATOM 623 N N . LEU A 1 78 ? -1.967 -4.345 5.491 1.00 93.19 78 LEU A N 1
ATOM 624 C CA . LEU A 1 78 ? -1.159 -4.486 6.701 1.00 93.19 78 LEU A CA 1
ATOM 625 C C . LEU A 1 78 ? -0.937 -3.126 7.369 1.00 93.19 78 LEU A C 1
ATOM 627 O O . LEU A 1 78 ? -1.141 -2.981 8.572 1.00 93.19 78 LEU A O 1
ATOM 631 N N . TYR A 1 79 ? -0.570 -2.124 6.571 1.00 91.81 79 TYR A N 1
ATOM 632 C CA . TYR A 1 79 ? -0.408 -0.754 7.026 1.00 91.81 79 TYR A CA 1
ATOM 633 C C . TYR A 1 79 ? -1.708 -0.196 7.617 1.00 91.81 79 TYR A C 1
ATOM 635 O O . TYR A 1 79 ? -1.678 0.323 8.728 1.00 91.81 79 TYR A O 1
ATOM 643 N N . SER A 1 80 ? -2.847 -0.335 6.932 1.00 90.62 80 SER A N 1
ATOM 644 C CA . SER A 1 80 ? -4.142 0.168 7.403 1.00 90.62 80 SER A CA 1
ATOM 645 C C . SER A 1 80 ? -4.577 -0.472 8.719 1.00 90.62 80 SER A C 1
ATOM 647 O O . SER A 1 80 ? -5.067 0.233 9.598 1.00 90.62 80 SER A O 1
ATOM 649 N N . ILE A 1 81 ? -4.367 -1.782 8.887 1.00 90.75 81 ILE A N 1
ATOM 650 C CA . ILE A 1 81 ? -4.675 -2.487 10.138 1.00 90.75 81 ILE A CA 1
ATOM 651 C C . ILE A 1 81 ? -3.787 -1.958 11.268 1.00 90.75 81 ILE A C 1
ATOM 653 O O . ILE A 1 81 ? -4.296 -1.565 12.315 1.00 90.75 81 ILE A O 1
ATOM 657 N N . VAL A 1 82 ? -2.469 -1.894 11.052 1.00 92.19 82 VAL A N 1
ATOM 658 C CA . VAL A 1 82 ? -1.517 -1.414 12.067 1.00 92.19 82 VAL A CA 1
ATOM 659 C C . VAL A 1 82 ? -1.791 0.046 12.432 1.00 92.19 82 VAL A C 1
ATOM 661 O O . VAL A 1 82 ? -1.873 0.375 13.613 1.00 92.19 82 VAL A O 1
ATOM 664 N N . ALA A 1 83 ? -1.991 0.917 11.443 1.00 88.69 83 ALA A N 1
ATOM 665 C CA . ALA A 1 83 ? -2.308 2.325 11.659 1.00 88.69 83 ALA A CA 1
ATOM 666 C C . ALA A 1 83 ? -3.649 2.505 12.387 1.00 88.69 83 ALA A C 1
ATOM 668 O O . ALA A 1 83 ? -3.743 3.337 13.285 1.00 88.69 83 ALA A O 1
ATOM 669 N N . GLY A 1 84 ? -4.661 1.698 12.054 1.00 87.25 84 GLY A N 1
ATOM 670 C CA . GLY A 1 84 ? -5.946 1.689 12.752 1.00 87.25 84 GLY A CA 1
ATOM 671 C C . GLY A 1 84 ? -5.813 1.295 14.224 1.00 87.25 84 GLY A C 1
ATOM 672 O O . GLY A 1 84 ? -6.364 1.973 15.089 1.00 87.25 84 GLY A O 1
ATOM 673 N N . LEU A 1 85 ? -5.029 0.255 14.529 1.00 89.81 85 LEU A N 1
ATOM 674 C CA . LEU A 1 85 ? -4.756 -0.167 15.909 1.00 89.81 85 LEU A CA 1
ATOM 675 C C . LEU A 1 85 ? -3.981 0.894 16.698 1.00 89.81 85 LEU A C 1
ATOM 677 O O . LEU A 1 85 ? -4.330 1.179 17.841 1.00 89.81 85 LEU A O 1
ATOM 681 N N . ILE A 1 86 ? -2.965 1.511 16.086 1.00 89.62 86 ILE A N 1
ATOM 682 C CA . ILE A 1 86 ? -2.219 2.622 16.695 1.00 89.62 86 ILE A CA 1
ATOM 683 C C . ILE A 1 86 ? -3.155 3.807 16.956 1.00 89.62 86 ILE A C 1
ATOM 685 O O . ILE A 1 86 ? -3.132 4.372 18.046 1.00 89.62 86 ILE A O 1
ATOM 689 N N . GLY A 1 87 ? -4.009 4.159 15.992 1.00 85.12 87 GLY A N 1
ATOM 690 C CA . GLY A 1 87 ? -4.992 5.231 16.139 1.00 85.12 87 GLY A CA 1
ATOM 691 C C . GLY A 1 87 ? -5.971 4.976 17.285 1.00 85.12 87 GLY A C 1
ATOM 692 O O . GLY A 1 87 ? -6.198 5.867 18.101 1.00 85.12 87 GLY A O 1
ATOM 693 N N . LEU A 1 88 ? -6.490 3.749 17.401 1.00 86.38 88 LEU A N 1
ATOM 694 C CA . LEU A 1 88 ? -7.341 3.334 18.522 1.00 86.38 88 LEU A CA 1
ATOM 695 C C . LEU A 1 88 ? -6.608 3.439 19.861 1.00 86.38 88 LEU A C 1
ATOM 697 O O . LEU A 1 88 ? -7.158 3.984 20.816 1.00 86.38 88 LEU A O 1
ATOM 701 N N . PHE A 1 89 ? -5.362 2.966 19.923 1.00 88.88 89 PHE A N 1
ATOM 702 C CA . PHE A 1 89 ? -4.550 3.041 21.132 1.00 88.88 89 PHE A CA 1
ATOM 703 C C . PHE A 1 89 ? -4.289 4.488 21.565 1.00 88.88 89 PHE A C 1
ATOM 705 O O . PHE A 1 89 ? -4.451 4.805 22.739 1.00 88.88 89 PHE A O 1
ATOM 712 N N . ILE A 1 90 ? -3.945 5.379 20.632 1.00 88.12 90 ILE A N 1
ATOM 713 C CA . ILE A 1 90 ? -3.720 6.801 20.928 1.00 88.12 90 ILE A CA 1
ATOM 714 C C . ILE A 1 90 ? -5.019 7.477 21.388 1.00 88.12 90 ILE A C 1
ATOM 716 O O . ILE A 1 90 ? -4.992 8.273 22.321 1.00 88.12 90 ILE A O 1
ATOM 720 N N . ALA A 1 91 ? -6.156 7.158 20.762 1.00 84.62 91 ALA A N 1
ATOM 721 C CA . ALA A 1 91 ? -7.437 7.785 21.080 1.00 84.62 91 ALA A CA 1
ATOM 722 C C . ALA A 1 91 ? -8.045 7.306 22.411 1.00 84.62 91 ALA A C 1
ATOM 724 O O . ALA A 1 91 ? -8.684 8.090 23.106 1.00 84.62 91 ALA A O 1
ATOM 725 N N . GLN A 1 92 ? -7.883 6.024 22.757 1.00 86.19 92 GLN A N 1
ATOM 726 C CA . GLN A 1 92 ? -8.566 5.395 23.897 1.00 86.19 92 GLN A CA 1
ATOM 727 C C . GLN A 1 92 ? -7.622 5.002 25.045 1.00 86.19 92 GLN A C 1
ATOM 729 O O . GLN A 1 92 ? -8.087 4.582 26.103 1.00 86.19 92 GLN A O 1
ATOM 734 N N . GLY A 1 93 ? -6.301 5.068 24.849 1.00 86.56 93 GLY A N 1
ATOM 735 C CA . GLY A 1 93 ? -5.279 4.635 25.814 1.00 86.56 93 GLY A CA 1
ATOM 736 C C . GLY A 1 93 ? -5.174 3.114 26.007 1.00 86.56 93 GLY A C 1
ATOM 737 O O . GLY A 1 93 ? -4.244 2.633 26.650 1.00 86.56 93 GLY A O 1
ATOM 738 N N . ARG A 1 94 ? -6.110 2.339 25.447 1.00 85.25 94 ARG A N 1
ATOM 739 C CA . ARG A 1 94 ? -6.130 0.871 25.425 1.00 85.25 94 ARG A CA 1
ATOM 740 C C . ARG A 1 94 ? -6.821 0.383 24.156 1.00 85.25 94 ARG A C 1
ATOM 742 O O . ARG A 1 94 ? -7.707 1.056 23.643 1.00 85.25 94 ARG A O 1
ATOM 749 N N . ILE A 1 95 ? -6.450 -0.801 23.676 1.00 82.31 95 ILE A N 1
ATOM 750 C CA . ILE A 1 95 ? -7.171 -1.467 22.584 1.00 82.31 95 ILE A CA 1
ATOM 751 C C . ILE A 1 95 ? -8.186 -2.419 23.214 1.00 82.31 95 ILE A C 1
ATOM 753 O O . ILE A 1 95 ? -7.807 -3.389 23.872 1.00 82.31 95 ILE A O 1
ATOM 757 N N . ASP A 1 96 ? -9.475 -2.134 23.039 1.00 83.12 96 ASP A N 1
ATOM 758 C CA . ASP A 1 96 ? -10.541 -3.024 23.494 1.00 83.12 96 ASP A CA 1
ATOM 759 C C . ASP A 1 96 ? -10.797 -4.138 22.469 1.00 83.12 96 ASP A C 1
ATOM 761 O O . ASP A 1 96 ? -11.529 -3.976 21.490 1.00 83.12 96 ASP A O 1
ATOM 765 N N . PHE A 1 97 ? -10.172 -5.292 22.696 1.00 84.00 97 PHE A N 1
ATOM 766 C CA . PHE A 1 97 ? -10.356 -6.463 21.841 1.00 84.00 97 PHE A CA 1
ATOM 767 C C . PHE A 1 97 ? -11.717 -7.145 22.030 1.00 84.00 97 PHE A C 1
ATOM 769 O O . PHE A 1 97 ? -12.115 -7.911 21.154 1.00 84.00 97 PHE A O 1
ATOM 776 N N . ALA A 1 98 ? -12.458 -6.864 23.109 1.00 87.44 98 ALA A N 1
ATOM 777 C CA . ALA A 1 98 ? -13.741 -7.516 23.364 1.00 87.44 98 ALA A CA 1
ATOM 778 C C . ALA A 1 98 ? -14.802 -7.080 22.343 1.00 87.44 98 ALA A C 1
ATOM 780 O O . ALA A 1 98 ? -15.552 -7.915 21.840 1.00 87.44 98 ALA A O 1
ATOM 781 N N . ALA A 1 99 ? -14.817 -5.799 21.964 1.00 82.25 99 ALA A N 1
ATOM 782 C CA . ALA A 1 99 ? -15.708 -5.289 20.919 1.00 82.25 99 ALA A CA 1
ATOM 783 C C . ALA A 1 99 ? -15.421 -5.930 19.550 1.00 82.25 99 ALA A C 1
ATOM 785 O O . ALA A 1 99 ? -16.344 -6.319 18.832 1.00 82.25 99 ALA A O 1
ATOM 786 N N . ILE A 1 100 ? -14.137 -6.094 19.212 1.00 83.12 100 ILE A N 1
ATOM 787 C CA . ILE A 1 100 ? -13.700 -6.774 17.988 1.00 83.12 100 ILE A CA 1
ATOM 788 C C . ILE A 1 100 ? -14.150 -8.238 18.032 1.00 83.12 100 ILE A C 1
ATOM 790 O O . ILE A 1 100 ? -14.837 -8.699 17.125 1.00 83.12 100 ILE A O 1
ATOM 794 N N . GLN A 1 101 ? -13.837 -8.956 19.110 1.00 88.50 101 GLN A N 1
ATOM 795 C CA . GLN A 1 101 ? -14.221 -10.356 19.283 1.00 88.50 101 GLN A CA 1
ATOM 796 C C . GLN A 1 101 ? -15.741 -10.556 19.196 1.00 88.50 101 GLN A C 1
ATOM 798 O O . GLN A 1 101 ? -16.201 -11.494 18.547 1.00 88.50 101 GLN A O 1
ATOM 803 N N . HIS A 1 102 ? -16.524 -9.653 19.788 1.00 89.69 102 HIS A N 1
ATOM 804 C CA . HIS A 1 102 ? -17.978 -9.684 19.696 1.00 89.69 102 HIS A CA 1
ATOM 805 C C . HIS A 1 102 ? -18.460 -9.466 18.255 1.00 89.69 102 HIS A C 1
ATOM 807 O O . HIS A 1 102 ? -19.323 -10.203 17.784 1.00 89.69 102 HIS A O 1
ATOM 813 N N . ALA A 1 103 ? -17.881 -8.522 17.509 1.00 85.62 103 ALA A N 1
ATOM 814 C CA . ALA A 1 103 ? -18.215 -8.328 16.096 1.00 85.62 103 ALA A CA 1
ATOM 815 C C . ALA A 1 103 ? -17.932 -9.591 15.257 1.00 85.62 103 ALA A C 1
ATOM 817 O O . ALA A 1 103 ? -18.781 -10.017 14.474 1.00 85.62 103 ALA A O 1
ATOM 818 N N . PHE A 1 104 ? -16.788 -10.247 15.483 1.00 89.00 104 PHE A N 1
ATOM 819 C CA . PHE A 1 104 ? -16.409 -11.488 14.794 1.00 89.00 104 PHE A CA 1
ATOM 820 C C . PHE A 1 104 ? -17.202 -12.731 15.236 1.00 89.00 104 PHE A C 1
ATOM 822 O O . PHE A 1 104 ? -17.111 -13.766 14.579 1.00 89.00 104 PHE A O 1
ATOM 829 N N . SER A 1 105 ? -18.011 -12.647 16.298 1.00 92.00 105 SER A N 1
ATOM 830 C CA . SER A 1 105 ? -18.898 -13.745 16.712 1.00 92.00 105 SER A CA 1
ATOM 831 C C . SER A 1 105 ? -20.121 -13.912 15.798 1.00 92.00 105 SER A C 1
ATOM 833 O O . SER A 1 105 ? -20.681 -15.003 15.696 1.00 92.00 105 SER A O 1
ATOM 835 N N . SER A 1 106 ? -20.521 -12.851 15.086 1.00 93.00 106 SER A N 1
ATOM 836 C CA . SER A 1 106 ? -21.630 -12.898 14.134 1.00 93.00 106 SER A CA 1
ATOM 837 C C . SER A 1 106 ? -21.157 -13.412 12.776 1.00 93.00 106 SER A C 1
ATOM 839 O O . SER A 1 106 ? -20.496 -12.695 12.024 1.00 93.00 106 SER A O 1
ATOM 841 N N . GLY A 1 107 ? -21.554 -14.635 12.409 1.00 93.19 107 GLY A N 1
ATOM 842 C CA . GLY A 1 107 ? -21.217 -15.218 11.104 1.00 93.19 107 GLY A CA 1
ATOM 843 C C . GLY A 1 107 ? -21.637 -14.338 9.918 1.00 93.19 107 GLY A C 1
ATOM 844 O O . GLY A 1 107 ? -20.889 -14.210 8.951 1.00 93.19 107 GLY A O 1
ATOM 845 N N . ALA A 1 108 ? -22.782 -13.654 10.021 1.00 92.56 108 ALA A N 1
ATOM 846 C CA . ALA A 1 108 ? -23.246 -12.717 8.998 1.00 92.56 108 ALA A CA 1
ATOM 847 C C . ALA A 1 108 ? -22.289 -11.525 8.827 1.00 92.56 108 ALA A C 1
ATOM 849 O O . ALA A 1 108 ? -21.946 -11.171 7.698 1.00 92.56 108 ALA A O 1
ATOM 850 N N . PHE A 1 109 ? -21.811 -10.942 9.933 1.00 92.88 109 PHE A N 1
ATOM 851 C CA . PHE A 1 109 ? -20.829 -9.858 9.885 1.00 92.88 109 PHE A CA 1
ATOM 852 C C . PHE A 1 109 ? -19.522 -10.322 9.237 1.00 92.88 109 PHE A C 1
ATOM 854 O O . PHE A 1 109 ? -19.021 -9.651 8.339 1.00 92.88 109 PHE A O 1
ATOM 861 N N . VAL A 1 110 ? -19.002 -11.487 9.639 1.00 93.94 110 VAL A N 1
ATOM 862 C CA . VAL A 1 110 ? -17.750 -12.039 9.096 1.00 93.94 110 VAL A CA 1
ATOM 863 C C . VAL A 1 110 ? -17.852 -12.260 7.587 1.00 93.94 110 VAL A C 1
ATOM 865 O O . VAL A 1 110 ? -16.950 -11.859 6.855 1.00 93.94 110 VAL A O 1
ATOM 868 N N . ILE A 1 111 ? -18.953 -12.843 7.105 1.00 95.12 111 ILE A N 1
ATOM 869 C CA . ILE A 1 111 ? -19.168 -13.087 5.670 1.00 95.12 111 ILE A CA 1
ATOM 870 C C . ILE A 1 111 ? -19.195 -11.768 4.890 1.00 95.12 111 ILE A C 1
ATOM 872 O O . ILE A 1 111 ? -18.512 -11.647 3.873 1.00 95.12 111 ILE A O 1
ATOM 876 N N . VAL A 1 112 ? -19.939 -10.766 5.369 1.00 94.94 112 VAL A N 1
ATOM 877 C CA . VAL A 1 112 ? -20.022 -9.453 4.708 1.00 94.94 112 VAL A CA 1
ATOM 878 C C . VAL A 1 112 ? -18.668 -8.744 4.722 1.00 94.94 112 VAL A C 1
ATOM 880 O O . VAL A 1 112 ? -18.222 -8.249 3.687 1.00 94.94 112 VAL A O 1
ATOM 883 N N . PHE A 1 113 ? -17.987 -8.732 5.869 1.00 92.00 113 PHE A N 1
ATOM 884 C CA . PHE A 1 113 ? -16.676 -8.112 6.028 1.00 92.00 113 PHE A CA 1
ATOM 885 C C . PHE A 1 113 ? -15.640 -8.735 5.087 1.00 92.00 113 PHE A C 1
ATOM 887 O O . PHE A 1 113 ? -14.975 -8.016 4.340 1.00 92.00 113 PHE A O 1
ATOM 894 N N . LEU A 1 114 ? -15.542 -10.069 5.066 1.00 93.75 114 LEU A N 1
ATOM 895 C CA . LEU A 1 114 ? -14.644 -10.784 4.161 1.00 93.75 114 LEU A CA 1
ATOM 896 C C . LEU A 1 114 ? -15.021 -10.553 2.696 1.00 93.75 114 LEU A C 1
ATOM 898 O O . LEU A 1 114 ? -14.134 -10.347 1.872 1.00 93.75 114 LEU A O 1
ATOM 902 N N . GLY A 1 115 ? -16.315 -10.531 2.367 1.00 95.62 115 GLY A N 1
ATOM 903 C CA . GLY A 1 115 ? -16.793 -10.237 1.018 1.00 95.62 115 GLY A CA 1
ATOM 904 C C . GLY A 1 115 ? -16.318 -8.870 0.522 1.00 95.62 115 GLY A C 1
ATOM 905 O O . GLY A 1 115 ? -15.698 -8.777 -0.538 1.00 95.62 115 GLY A O 1
ATOM 906 N N . ILE A 1 116 ? -16.528 -7.818 1.318 1.00 93.25 116 ILE A N 1
ATOM 907 C CA . ILE A 1 116 ? -16.060 -6.461 0.998 1.00 93.25 116 ILE A CA 1
ATOM 908 C C . ILE A 1 116 ? -14.531 -6.427 0.903 1.00 93.25 116 ILE A C 1
ATOM 910 O O . ILE A 1 116 ? -13.990 -5.862 -0.049 1.00 93.25 116 ILE A O 1
ATOM 914 N N . PHE A 1 117 ? -13.828 -7.064 1.844 1.00 92.12 117 PHE A N 1
ATOM 915 C CA . PHE A 1 117 ? -12.369 -7.143 1.838 1.00 92.12 117 PHE A CA 1
ATOM 916 C C . PHE A 1 117 ? -11.838 -7.779 0.547 1.00 92.12 117 PHE A C 1
ATOM 918 O O . PHE A 1 117 ? -10.961 -7.206 -0.100 1.00 92.12 117 PHE A O 1
ATOM 925 N N . PHE A 1 118 ? -12.388 -8.921 0.122 1.00 93.62 118 PHE A N 1
ATOM 926 C CA . PHE A 1 118 ? -11.964 -9.595 -1.105 1.00 93.62 118 PHE A CA 1
ATOM 927 C C . PHE A 1 118 ? -12.285 -8.783 -2.359 1.00 93.62 118 PHE A C 1
ATOM 929 O O . PHE A 1 118 ? -11.435 -8.706 -3.245 1.00 93.62 118 PHE A O 1
ATOM 936 N N . ILE A 1 119 ? -13.456 -8.142 -2.429 1.00 94.94 119 ILE A N 1
ATOM 937 C CA . ILE A 1 119 ? -13.832 -7.281 -3.560 1.00 94.94 119 ILE A CA 1
ATOM 938 C C . ILE A 1 119 ? -12.868 -6.096 -3.677 1.00 94.94 119 ILE A C 1
ATOM 940 O O . ILE A 1 119 ? -12.322 -5.848 -4.753 1.00 94.94 119 ILE A O 1
ATOM 944 N N . LEU A 1 120 ? -12.607 -5.392 -2.573 1.00 91.50 120 LEU A N 1
ATOM 945 C CA . LEU A 1 120 ? -11.676 -4.264 -2.559 1.00 91.50 120 LEU A CA 1
ATOM 946 C C . LEU A 1 120 ? -10.248 -4.708 -2.874 1.00 91.50 120 LEU A C 1
ATOM 948 O O . LEU A 1 120 ? -9.553 -4.051 -3.645 1.00 91.50 120 LEU A O 1
ATOM 952 N N . ASN A 1 121 ? -9.808 -5.840 -2.326 1.00 93.19 121 ASN A N 1
ATOM 953 C CA . ASN A 1 121 ? -8.480 -6.367 -2.605 1.00 93.19 121 ASN A CA 1
ATOM 954 C C . ASN A 1 121 ? -8.328 -6.768 -4.080 1.00 93.19 121 ASN A C 1
ATOM 956 O O . ASN A 1 121 ? -7.338 -6.408 -4.713 1.00 93.19 121 ASN A O 1
ATOM 960 N N . ALA A 1 122 ? -9.323 -7.447 -4.658 1.00 93.94 122 ALA A N 1
ATOM 961 C CA . ALA A 1 122 ? -9.335 -7.784 -6.078 1.00 93.94 122 ALA A CA 1
ATOM 962 C C . ALA A 1 122 ? -9.290 -6.522 -6.950 1.00 93.94 122 ALA A C 1
ATOM 964 O O . ALA A 1 122 ? -8.502 -6.459 -7.895 1.00 93.94 122 ALA A O 1
ATOM 965 N N . PHE A 1 123 ? -10.068 -5.494 -6.595 1.00 93.50 123 PHE A N 1
ATOM 966 C CA . PHE A 1 123 ? -10.045 -4.201 -7.273 1.00 93.50 123 PHE A CA 1
ATOM 967 C C . PHE A 1 123 ? -8.654 -3.552 -7.228 1.00 93.50 123 PHE A C 1
ATOM 969 O O . PHE A 1 123 ? -8.130 -3.170 -8.274 1.00 93.50 123 PHE A O 1
ATOM 976 N N . LEU A 1 124 ? -8.016 -3.483 -6.054 1.00 93.62 124 LEU A N 1
ATOM 977 C CA . LEU A 1 124 ? -6.672 -2.913 -5.894 1.00 93.62 124 LEU A CA 1
ATOM 978 C C . LEU A 1 124 ? -5.620 -3.676 -6.705 1.00 93.62 124 LEU A C 1
ATOM 980 O O . LEU A 1 124 ? -4.792 -3.065 -7.383 1.00 93.62 124 LEU A O 1
ATOM 984 N N . VAL A 1 125 ? -5.666 -5.010 -6.677 1.00 94.50 125 VAL A N 1
ATOM 985 C CA . VAL A 1 125 ? -4.729 -5.848 -7.433 1.00 94.50 125 VAL A CA 1
ATOM 986 C C . VAL A 1 125 ? -4.930 -5.670 -8.936 1.00 94.50 125 VAL A C 1
ATOM 988 O O . VAL A 1 125 ? -3.952 -5.489 -9.660 1.00 94.50 125 VAL A O 1
ATOM 991 N N . PHE A 1 126 ? -6.174 -5.670 -9.418 1.00 94.50 126 PHE A N 1
ATOM 992 C CA . PHE A 1 126 ? -6.465 -5.481 -10.838 1.00 94.50 126 PHE A CA 1
ATOM 993 C C . PHE A 1 126 ? -6.064 -4.083 -11.318 1.00 94.50 126 PHE A C 1
ATOM 995 O O . PHE A 1 126 ? -5.433 -3.944 -12.369 1.00 94.50 126 PHE A O 1
ATOM 1002 N N . LEU A 1 127 ? -6.359 -3.055 -10.519 1.00 93.00 127 LEU A N 1
ATOM 1003 C CA . LEU A 1 127 ? -5.958 -1.680 -10.790 1.00 93.00 127 LEU A CA 1
ATOM 1004 C C . LEU A 1 127 ? -4.435 -1.562 -10.875 1.00 93.00 127 LEU A C 1
ATOM 1006 O O . LEU A 1 127 ? -3.916 -1.020 -11.850 1.00 93.00 127 LEU A O 1
ATOM 1010 N N . GLY A 1 128 ? -3.713 -2.122 -9.902 1.00 93.19 128 GLY A N 1
ATOM 1011 C CA . GLY A 1 128 ? -2.254 -2.162 -9.914 1.00 93.19 128 GLY A CA 1
ATOM 1012 C C . GLY A 1 128 ? -1.707 -2.912 -11.130 1.00 93.19 128 GLY A C 1
ATOM 1013 O O . GLY A 1 128 ? -0.762 -2.447 -11.771 1.00 93.19 128 GLY A O 1
ATOM 1014 N N . TYR A 1 129 ? -2.319 -4.043 -11.491 1.00 93.88 129 TYR A N 1
ATOM 1015 C CA . TYR A 1 129 ? -1.875 -4.859 -12.617 1.00 93.88 129 TYR A CA 1
ATOM 1016 C C . TYR A 1 129 ? -2.035 -4.090 -13.925 1.00 93.88 129 TYR A C 1
ATOM 1018 O O . TYR A 1 129 ? -1.101 -4.026 -14.731 1.00 93.88 129 TYR A O 1
ATOM 1026 N N . TRP A 1 130 ? -3.203 -3.476 -14.130 1.00 93.88 130 TRP A N 1
ATOM 1027 C CA . TRP A 1 130 ? -3.499 -2.625 -15.277 1.00 93.88 130 TRP A CA 1
ATOM 1028 C C . TRP A 1 130 ? -2.554 -1.420 -15.342 1.00 93.88 130 TRP A C 1
ATOM 1030 O O . TRP A 1 130 ? -1.983 -1.143 -16.400 1.00 93.88 130 TRP A O 1
ATOM 1040 N N . PHE A 1 131 ? -2.307 -0.768 -14.204 1.00 92.56 131 PHE A N 1
ATOM 1041 C CA . PHE A 1 131 ? -1.437 0.400 -14.099 1.00 92.56 131 PHE A CA 1
ATOM 1042 C C . PHE A 1 131 ? 0.017 0.098 -14.481 1.00 92.56 131 PHE A C 1
ATOM 1044 O O . PHE A 1 131 ? 0.654 0.869 -15.205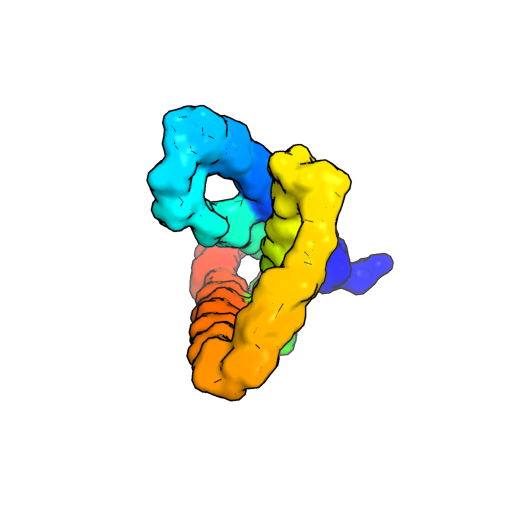 1.00 92.56 131 PHE A O 1
ATOM 1051 N N . LEU A 1 132 ? 0.534 -1.065 -14.077 1.00 92.12 132 LEU A N 1
ATOM 1052 C CA . LEU A 1 132 ? 1.877 -1.521 -14.449 1.00 92.12 132 LEU A CA 1
ATOM 1053 C C . LEU A 1 132 ? 2.015 -1.916 -15.933 1.00 92.12 132 LEU A C 1
ATOM 1055 O O . LEU A 1 132 ? 3.122 -2.192 -16.391 1.00 92.12 132 LEU A O 1
ATOM 1059 N N . GLY A 1 133 ? 0.912 -1.943 -16.687 1.00 90.88 133 GLY A N 1
ATOM 1060 C CA . GLY A 1 133 ? 0.890 -2.130 -18.137 1.00 90.88 133 GLY A CA 1
ATOM 1061 C C . GLY A 1 133 ? 0.893 -0.799 -18.892 1.00 90.88 133 GLY A C 1
ATOM 1062 O O . GLY A 1 133 ? 1.912 -0.112 -18.970 1.00 90.88 133 GLY A O 1
ATOM 1063 N N . ASN A 1 134 ? -0.260 -0.433 -19.461 1.00 87.50 134 ASN A N 1
ATOM 1064 C CA . ASN A 1 134 ? -0.389 0.692 -20.396 1.00 87.50 134 ASN A CA 1
ATOM 1065 C C . ASN A 1 134 ? 0.061 2.048 -19.813 1.00 87.50 134 ASN A C 1
ATOM 1067 O O . ASN A 1 134 ? 0.803 2.757 -20.497 1.00 87.50 134 ASN A O 1
ATOM 1071 N N . PRO A 1 135 ? -0.324 2.440 -18.581 1.00 89.06 135 PRO A N 1
ATOM 1072 C CA . PRO A 1 135 ? 0.148 3.698 -17.997 1.00 89.06 135 PRO A CA 1
ATOM 1073 C C . PRO A 1 135 ? 1.668 3.724 -17.804 1.00 89.06 135 PRO A C 1
ATOM 1075 O O . PRO A 1 135 ? 2.324 4.695 -18.175 1.00 89.06 135 PRO A O 1
ATOM 1078 N N . THR A 1 136 ? 2.243 2.630 -17.308 1.00 89.69 136 THR A N 1
ATOM 1079 C CA . THR A 1 136 ? 3.694 2.509 -17.092 1.00 89.69 136 THR A CA 1
ATOM 1080 C C . THR A 1 136 ? 4.476 2.516 -18.411 1.00 89.69 136 THR A C 1
ATOM 1082 O O . THR A 1 136 ? 5.564 3.087 -18.483 1.00 89.69 136 THR A O 1
ATOM 1085 N N . ALA A 1 137 ? 3.905 1.982 -19.495 1.00 89.19 137 ALA A N 1
ATOM 1086 C CA . ALA A 1 137 ? 4.501 2.056 -20.831 1.00 89.19 137 ALA A CA 1
ATOM 1087 C C . ALA A 1 137 ? 4.612 3.503 -21.330 1.00 89.19 137 ALA A C 1
ATOM 1089 O O . ALA A 1 137 ? 5.646 3.899 -21.869 1.00 89.19 137 ALA A O 1
ATOM 1090 N N . LYS A 1 138 ? 3.584 4.325 -21.076 1.00 88.19 138 LYS A N 1
ATOM 1091 C CA . LYS A 1 138 ? 3.623 5.764 -21.379 1.00 88.19 138 LYS A CA 1
ATOM 1092 C C . LYS A 1 138 ? 4.692 6.490 -20.557 1.00 88.19 138 LYS A C 1
ATOM 1094 O O . LYS A 1 138 ? 5.386 7.347 -21.098 1.00 88.19 138 LYS A O 1
ATOM 1099 N N . MET A 1 139 ? 4.874 6.122 -19.284 1.00 89.38 139 MET A N 1
ATOM 1100 C CA . MET A 1 139 ? 5.954 6.671 -18.449 1.00 89.38 139 MET A CA 1
ATOM 1101 C C . MET A 1 139 ? 7.339 6.339 -19.016 1.00 89.38 139 MET A C 1
ATOM 1103 O O . MET A 1 139 ? 8.210 7.208 -19.061 1.00 89.38 139 MET A O 1
ATOM 1107 N N . LEU A 1 140 ? 7.537 5.098 -19.477 1.00 89.25 140 LEU A N 1
ATOM 1108 C CA . LEU A 1 140 ? 8.791 4.662 -20.096 1.00 89.25 140 LEU A CA 1
ATOM 1109 C C . LEU A 1 140 ? 9.096 5.473 -21.356 1.00 89.25 140 LEU A C 1
ATOM 1111 O O . LEU A 1 140 ? 10.189 6.028 -21.460 1.00 89.25 140 LEU A O 1
ATOM 1115 N N . ALA A 1 141 ? 8.111 5.610 -22.246 1.00 87.06 141 ALA A N 1
ATOM 1116 C CA . ALA A 1 141 ? 8.242 6.374 -23.483 1.00 87.06 141 ALA A CA 1
ATOM 1117 C C . ALA A 1 141 ? 8.538 7.865 -23.244 1.00 87.06 141 ALA A C 1
ATOM 1119 O O . ALA A 1 141 ? 9.285 8.470 -24.005 1.00 87.06 141 ALA A O 1
ATOM 1120 N N . HIS A 1 142 ? 7.987 8.473 -22.188 1.00 82.50 142 HIS A N 1
ATOM 1121 C CA . HIS A 1 142 ? 8.249 9.881 -21.881 1.00 82.50 142 HIS A CA 1
ATOM 1122 C C . HIS A 1 142 ? 9.656 10.107 -21.301 1.00 82.50 142 HIS A C 1
ATOM 1124 O O . HIS A 1 142 ? 10.292 11.114 -21.610 1.00 82.50 142 HIS A O 1
ATOM 1130 N N . HIS A 1 143 ? 10.147 9.205 -20.449 1.00 76.31 143 HIS A N 1
ATOM 1131 C CA . HIS A 1 143 ? 11.427 9.388 -19.754 1.00 76.31 143 HIS A CA 1
ATOM 1132 C C . HIS A 1 143 ? 12.655 8.875 -20.504 1.00 76.31 143 HIS A C 1
ATOM 1134 O O . HIS A 1 143 ? 13.770 9.185 -20.098 1.00 76.31 143 HIS A O 1
ATOM 1140 N N . HIS A 1 144 ? 12.457 8.118 -21.580 1.00 67.88 144 HIS A N 1
ATOM 1141 C CA . HIS A 1 144 ? 13.536 7.566 -22.397 1.00 67.88 144 HIS A CA 1
ATOM 1142 C C . HIS A 1 144 ? 13.332 7.884 -23.882 1.00 67.88 144 HIS A C 1
ATOM 1144 O O . HIS A 1 144 ? 13.633 7.049 -24.733 1.00 67.88 144 HIS A O 1
ATOM 1150 N N . LYS A 1 145 ? 12.801 9.078 -24.200 1.00 53.72 145 LYS A N 1
ATOM 1151 C CA . LYS A 1 145 ? 12.857 9.583 -25.579 1.00 53.72 145 LYS A CA 1
ATOM 1152 C C . LYS A 1 145 ? 14.331 9.612 -26.030 1.00 53.72 145 LYS A C 1
ATOM 1154 O O . LYS A 1 145 ? 15.164 9.990 -25.202 1.00 53.72 145 LYS A O 1
ATOM 1159 N N . PRO A 1 146 ? 14.639 9.166 -27.262 1.00 52.28 146 PRO A N 1
ATOM 1160 C CA . PRO A 1 146 ? 15.984 9.278 -27.818 1.00 52.28 146 PRO A CA 1
ATOM 1161 C C . PRO A 1 146 ? 16.441 10.739 -27.887 1.00 52.28 146 PRO A C 1
ATOM 1163 O O . PRO A 1 146 ? 15.563 11.626 -28.022 1.00 52.28 146 PRO A O 1
#